Protein AF-A0A1D8UTG6-F1 (afdb_monomer_lite)

Structure (mmCIF, N/CA/C/O backbone):
data_AF-A0A1D8UTG6-F1
#
_entry.id   AF-A0A1D8UTG6-F1
#
loop_
_atom_site.group_PDB
_atom_site.id
_atom_site.type_symbol
_atom_site.label_atom_id
_atom_site.label_alt_id
_atom_site.label_comp_id
_atom_site.label_asym_id
_atom_site.label_entity_id
_atom_site.label_seq_id
_atom_site.pdbx_PDB_ins_code
_atom_site.Cartn_x
_atom_site.Cartn_y
_atom_site.Cartn_z
_atom_site.occupancy
_atom_site.B_iso_or_equiv
_atom_site.auth_seq_id
_atom_site.auth_comp_id
_atom_site.auth_asym_id
_atom_site.auth_atom_id
_atom_site.pdbx_PDB_model_num
ATOM 1 N N . MET A 1 1 ? -14.686 -3.106 -1.688 1.00 67.81 1 MET A N 1
ATOM 2 C CA . MET A 1 1 ? -13.964 -2.052 -0.936 1.00 67.81 1 MET A CA 1
ATOM 3 C C . MET A 1 1 ? -13.623 -0.913 -1.893 1.00 67.81 1 MET A C 1
ATOM 5 O O . MET A 1 1 ? -13.343 -1.204 -3.047 1.00 67.81 1 MET A O 1
ATOM 9 N N . THR A 1 2 ? -13.670 0.354 -1.466 1.00 86.75 2 THR A N 1
ATOM 10 C CA . THR A 1 2 ? -13.238 1.487 -2.310 1.00 86.75 2 THR A CA 1
ATOM 11 C C . THR A 1 2 ? -11.737 1.766 -2.134 1.00 86.75 2 THR A C 1
ATOM 13 O O . THR A 1 2 ? -11.214 1.535 -1.040 1.00 86.75 2 THR A O 1
ATOM 16 N N . PRO A 1 3 ? -11.033 2.312 -3.146 1.00 81.25 3 PRO A N 1
ATOM 17 C CA . PRO A 1 3 ? -9.609 2.658 -3.032 1.00 81.25 3 PRO A CA 1
ATOM 18 C C . PRO A 1 3 ? -9.300 3.621 -1.878 1.00 81.25 3 PRO A C 1
ATOM 20 O O . PRO A 1 3 ? -8.265 3.515 -1.226 1.00 81.25 3 PRO A O 1
ATOM 23 N N . THR A 1 4 ? -10.218 4.542 -1.578 1.00 87.31 4 THR A N 1
ATOM 24 C CA . THR A 1 4 ? -10.088 5.490 -0.463 1.00 87.31 4 THR A CA 1
ATOM 25 C C . THR A 1 4 ? -10.167 4.806 0.899 1.00 87.31 4 THR A C 1
ATOM 27 O O . THR A 1 4 ? -9.391 5.140 1.792 1.00 87.31 4 THR A O 1
ATOM 30 N N . ALA A 1 5 ? -11.087 3.850 1.064 1.00 88.62 5 ALA A N 1
ATOM 31 C CA . ALA A 1 5 ? -11.196 3.080 2.301 1.00 88.62 5 ALA A CA 1
ATOM 32 C C . ALA A 1 5 ? -9.944 2.220 2.513 1.00 88.62 5 ALA A C 1
ATOM 34 O O . ALA A 1 5 ? -9.373 2.239 3.596 1.00 88.62 5 ALA A O 1
ATOM 35 N N . PHE A 1 6 ? -9.465 1.567 1.451 1.00 89.19 6 PHE A N 1
ATOM 36 C CA . PHE A 1 6 ? -8.216 0.810 1.469 1.00 89.19 6 PHE A CA 1
ATOM 37 C C . PHE A 1 6 ? -7.016 1.663 1.884 1.00 89.19 6 PHE A C 1
ATOM 39 O O . PHE A 1 6 ? -6.291 1.296 2.801 1.00 89.19 6 PHE A O 1
ATOM 46 N N . ALA A 1 7 ? -6.833 2.823 1.243 1.00 91.38 7 ALA A N 1
ATOM 47 C CA . ALA A 1 7 ? -5.723 3.727 1.529 1.00 91.38 7 ALA A CA 1
ATOM 48 C C . ALA A 1 7 ? -5.700 4.149 3.005 1.00 91.38 7 ALA A C 1
ATOM 50 O O . ALA A 1 7 ? -4.646 4.122 3.639 1.00 91.38 7 ALA A O 1
ATOM 51 N N . ARG A 1 8 ? -6.875 4.479 3.561 1.00 92.50 8 ARG A N 1
ATOM 52 C CA . ARG A 1 8 ? -7.022 4.828 4.977 1.00 92.50 8 ARG A CA 1
ATOM 53 C C . ARG A 1 8 ? -6.610 3.674 5.888 1.00 92.50 8 ARG A C 1
ATOM 55 O O . ARG A 1 8 ? -5.921 3.918 6.872 1.00 92.50 8 ARG A O 1
ATOM 62 N N . GLU A 1 9 ? -7.000 2.454 5.541 1.00 91.75 9 GLU A N 1
ATOM 63 C CA . GLU A 1 9 ? -6.760 1.272 6.366 1.00 91.75 9 GLU A CA 1
ATOM 64 C C . GLU A 1 9 ? -5.284 0.862 6.404 1.00 91.75 9 GLU A C 1
ATOM 66 O O . GLU A 1 9 ? -4.761 0.514 7.458 1.00 91.75 9 GLU A O 1
ATOM 71 N N . ILE A 1 10 ? -4.571 0.995 5.282 1.00 91.88 10 ILE A N 1
ATOM 72 C CA . ILE A 1 10 ? -3.122 0.739 5.219 1.00 91.88 10 ILE A CA 1
ATOM 73 C C . ILE A 1 10 ? -2.271 1.962 5.619 1.00 91.88 10 ILE A C 1
ATOM 75 O O . ILE A 1 10 ? -1.044 1.922 5.517 1.00 91.88 10 ILE A O 1
ATOM 79 N N . GLY A 1 11 ? -2.903 3.060 6.052 1.00 92.69 11 GLY A N 1
ATOM 80 C CA . GLY A 1 11 ? -2.227 4.248 6.580 1.00 92.69 11 GLY A CA 1
ATOM 81 C C . GLY A 1 11 ? -1.546 5.138 5.534 1.00 92.69 11 GLY A C 1
ATOM 82 O O . GLY A 1 11 ? -0.568 5.814 5.854 1.00 92.69 11 GLY A O 1
ATOM 83 N N . VAL A 1 12 ? -2.035 5.164 4.290 1.00 93.06 12 VAL A N 1
ATOM 84 C CA . VAL A 1 12 ? -1.483 6.004 3.212 1.00 93.06 12 VAL A CA 1
ATOM 85 C C . VAL A 1 12 ? -2.539 6.911 2.581 1.00 93.06 12 VAL A C 1
ATOM 87 O O . VAL A 1 12 ? -3.743 6.761 2.774 1.00 93.06 12 VAL A O 1
ATOM 90 N N . SER A 1 13 ? -2.092 7.890 1.794 1.00 93.06 13 SER A N 1
ATOM 91 C CA . SER A 1 13 ? -3.014 8.761 1.064 1.00 93.06 13 SER A CA 1
ATOM 92 C C . SER A 1 13 ? -3.618 8.053 -0.154 1.00 93.06 13 SER A C 1
ATOM 94 O O . SER A 1 13 ? -2.960 7.244 -0.810 1.00 93.06 13 SER A O 1
ATOM 96 N N . HIS A 1 14 ? -4.843 8.425 -0.530 1.00 91.56 14 HIS A N 1
ATOM 97 C CA . HIS A 1 14 ? -5.460 7.960 -1.778 1.00 91.56 14 HIS A CA 1
ATOM 98 C C . HIS A 1 14 ? -4.587 8.267 -3.010 1.00 91.56 14 HIS A C 1
ATOM 100 O O . HIS A 1 14 ? -4.450 7.437 -3.905 1.00 91.56 14 HIS A O 1
ATOM 106 N N . ALA A 1 15 ? -3.934 9.436 -3.033 1.00 93.25 15 ALA A N 1
ATOM 107 C CA . ALA A 1 15 ? -3.018 9.815 -4.107 1.00 93.25 15 ALA A CA 1
ATOM 108 C C . ALA A 1 15 ? -1.804 8.875 -4.200 1.00 93.25 15 ALA A C 1
ATOM 110 O O . ALA A 1 15 ? -1.330 8.591 -5.297 1.00 93.25 15 ALA A O 1
ATOM 111 N N . THR A 1 16 ? -1.317 8.370 -3.064 1.00 91.81 16 THR A N 1
ATOM 112 C CA . THR A 1 16 ? -0.230 7.386 -3.010 1.00 91.81 16 THR A CA 1
ATOM 113 C C . THR A 1 16 ? -0.654 6.076 -3.668 1.00 91.81 16 THR A C 1
ATOM 115 O O . THR A 1 16 ? 0.045 5.603 -4.557 1.00 91.81 16 THR A O 1
ATOM 118 N N . VAL A 1 17 ? -1.828 5.544 -3.307 1.00 89.88 17 VAL A N 1
ATOM 119 C CA . VAL A 1 17 ? -2.370 4.322 -3.928 1.00 89.88 17 VAL A CA 1
ATOM 120 C C . VAL A 1 17 ? -2.578 4.516 -5.429 1.00 89.88 17 VAL A C 1
ATOM 122 O O . VAL A 1 17 ? -2.176 3.668 -6.217 1.00 89.88 17 VAL A O 1
ATOM 125 N N . SER A 1 18 ? -3.126 5.661 -5.848 1.00 90.00 18 SER A N 1
ATOM 126 C CA . SER A 1 18 ? -3.297 5.978 -7.271 1.00 90.00 18 SER A CA 1
ATOM 127 C C . SER A 1 18 ? -1.970 5.972 -8.036 1.00 90.00 18 SER A C 1
ATOM 129 O O . SER A 1 18 ? -1.925 5.490 -9.161 1.00 90.00 18 SER A O 1
ATOM 131 N N . ARG A 1 19 ? -0.875 6.466 -7.443 1.00 90.19 19 ARG A N 1
ATOM 132 C CA . ARG A 1 19 ? 0.451 6.426 -8.082 1.00 90.19 19 ARG A CA 1
ATOM 133 C C . ARG A 1 19 ? 1.018 5.013 -8.186 1.00 90.19 19 ARG A C 1
ATOM 135 O O . ARG A 1 19 ? 1.751 4.760 -9.134 1.00 90.19 19 ARG A O 1
ATOM 142 N N . TRP A 1 20 ? 0.709 4.129 -7.238 1.00 89.44 20 TRP A N 1
ATOM 143 C CA . TRP A 1 20 ? 1.086 2.715 -7.324 1.00 89.44 20 TRP A CA 1
ATOM 144 C C . TRP A 1 20 ? 0.334 2.016 -8.455 1.00 89.44 20 TRP A C 1
ATOM 146 O O . TRP A 1 20 ? 0.961 1.368 -9.280 1.00 89.44 20 TRP A O 1
ATOM 156 N N . LEU A 1 21 ? -0.983 2.225 -8.553 1.00 84.06 21 LEU A N 1
ATOM 157 C CA . LEU A 1 21 ? -1.810 1.668 -9.634 1.00 84.06 21 LEU A CA 1
ATOM 158 C C . LEU A 1 21 ? -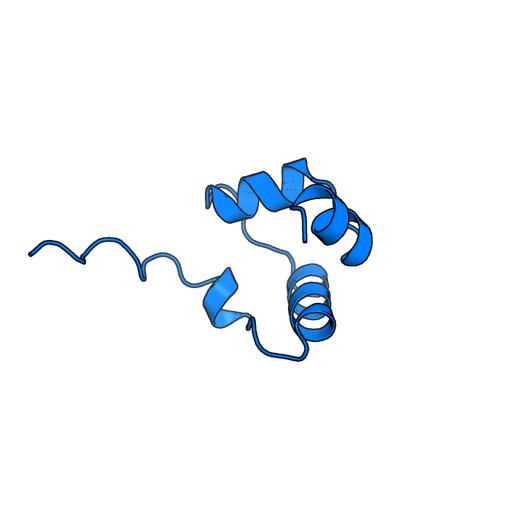1.382 2.174 -11.021 1.00 84.06 21 LEU A C 1
ATOM 160 O O . LEU A 1 21 ? -1.393 1.420 -11.988 1.00 84.06 21 LEU A O 1
ATOM 164 N N . ASP A 1 22 ? -0.957 3.436 -11.106 1.00 86.88 22 ASP A N 1
ATOM 165 C CA . ASP A 1 22 ? -0.415 4.034 -12.330 1.00 86.88 22 ASP A CA 1
ATOM 166 C C . ASP A 1 22 ? 1.053 3.643 -12.608 1.00 86.88 22 ASP A C 1
ATOM 168 O O . ASP A 1 22 ? 1.644 4.156 -13.560 1.00 86.88 22 ASP A O 1
ATOM 172 N N . ASN A 1 23 ? 1.678 2.812 -11.764 1.00 83.69 23 ASN A N 1
ATOM 173 C CA . ASN A 1 23 ? 3.108 2.468 -11.807 1.00 83.69 23 ASN A CA 1
ATOM 174 C C . ASN A 1 23 ? 4.058 3.686 -11.794 1.00 83.69 23 ASN A C 1
ATOM 176 O O . ASN A 1 23 ? 5.185 3.627 -12.279 1.00 83.69 23 ASN A O 1
ATOM 180 N N . LYS A 1 24 ? 3.623 4.824 -11.241 1.00 88.44 24 LYS A N 1
ATOM 181 C CA . LYS A 1 24 ? 4.431 6.057 -11.154 1.00 88.44 24 LYS A CA 1
ATOM 182 C C . LYS A 1 24 ? 5.433 6.024 -10.005 1.00 88.44 24 LYS A C 1
ATOM 184 O O . LYS A 1 24 ? 6.414 6.762 -10.022 1.00 88.44 24 LYS A O 1
ATOM 189 N N . THR A 1 25 ? 5.145 5.244 -8.968 1.00 89.94 25 THR A N 1
ATOM 190 C CA . THR A 1 25 ? 5.994 5.092 -7.781 1.00 89.94 25 THR A CA 1
ATOM 191 C C . THR A 1 25 ? 5.823 3.701 -7.201 1.00 89.94 25 THR A C 1
ATOM 193 O O . THR A 1 25 ? 4.723 3.158 -7.266 1.00 89.94 25 THR A O 1
ATOM 196 N N . HIS A 1 26 ? 6.855 3.199 -6.532 1.00 89.00 26 HIS A N 1
ATOM 197 C CA . HIS A 1 26 ? 6.802 1.930 -5.810 1.00 89.00 26 HIS A CA 1
ATOM 198 C C . HIS A 1 26 ? 6.373 2.119 -4.345 1.00 89.00 26 HIS A C 1
ATOM 200 O O . HIS A 1 26 ? 6.731 3.131 -3.725 1.00 89.00 26 HIS A O 1
ATOM 206 N N . PRO A 1 27 ? 5.608 1.180 -3.761 1.00 91.38 27 PRO A N 1
ATOM 207 C CA . PRO A 1 27 ? 5.319 1.183 -2.332 1.00 91.38 27 PRO A CA 1
ATOM 208 C C . PRO A 1 27 ? 6.595 0.962 -1.510 1.00 91.38 27 PRO A C 1
ATOM 210 O O . PRO A 1 27 ? 7.482 0.193 -1.872 1.00 91.38 27 PRO A O 1
ATOM 213 N N . SER A 1 28 ? 6.691 1.640 -0.365 1.00 91.75 28 SER A N 1
ATOM 214 C CA . SER A 1 28 ? 7.805 1.454 0.568 1.00 91.75 28 SER A CA 1
ATOM 215 C C . SER A 1 28 ? 7.694 0.109 1.308 1.00 91.75 28 SER A C 1
ATOM 217 O O . SER A 1 28 ? 6.595 -0.435 1.432 1.00 91.75 28 SER A O 1
ATOM 219 N N . PRO A 1 29 ? 8.784 -0.429 1.888 1.00 92.50 29 PRO A N 1
ATOM 220 C CA . PRO A 1 29 ? 8.722 -1.696 2.624 1.00 92.50 29 PRO A CA 1
ATOM 221 C C . PRO A 1 29 ? 7.675 -1.745 3.759 1.00 92.50 29 PRO A C 1
ATOM 223 O O . PRO A 1 29 ? 7.028 -2.781 3.922 1.00 92.50 29 PRO A O 1
ATOM 226 N N . PRO A 1 30 ? 7.443 -0.670 4.545 1.00 93.75 30 PRO A N 1
ATOM 227 C CA . PRO A 1 30 ? 6.325 -0.628 5.491 1.00 93.75 30 PRO A CA 1
ATOM 228 C C . PRO A 1 30 ? 4.949 -0.728 4.820 1.00 93.75 30 PRO A C 1
ATOM 230 O O . PRO A 1 30 ? 4.091 -1.448 5.321 1.00 93.75 30 PRO A O 1
ATOM 233 N N . ALA A 1 31 ? 4.753 -0.060 3.681 1.00 93.19 31 ALA A N 1
ATOM 234 C CA . ALA A 1 31 ? 3.494 -0.103 2.942 1.00 93.19 31 ALA A CA 1
ATOM 235 C C . ALA A 1 31 ? 3.217 -1.494 2.361 1.00 93.19 31 ALA A C 1
ATOM 237 O O . ALA A 1 31 ? 2.107 -1.994 2.488 1.00 93.19 31 ALA A O 1
ATOM 238 N N . ILE A 1 32 ? 4.234 -2.155 1.802 1.00 93.50 32 ILE A N 1
ATOM 239 C CA . ILE A 1 32 ? 4.123 -3.537 1.314 1.00 93.50 32 ILE A CA 1
ATOM 240 C C . ILE A 1 32 ? 3.664 -4.470 2.439 1.00 93.50 32 ILE A C 1
ATOM 242 O O . ILE A 1 32 ? 2.752 -5.270 2.247 1.00 93.50 32 ILE A O 1
ATOM 246 N N . ARG A 1 33 ? 4.248 -4.337 3.638 1.00 94.25 33 ARG A N 1
ATOM 247 C CA . ARG A 1 33 ? 3.825 -5.117 4.811 1.00 94.25 33 ARG A CA 1
ATOM 248 C C . ARG A 1 33 ? 2.379 -4.831 5.212 1.00 94.25 33 ARG A C 1
ATOM 250 O O . ARG A 1 33 ? 1.660 -5.774 5.522 1.00 94.25 33 ARG A O 1
ATOM 257 N N . ALA A 1 34 ? 1.954 -3.570 5.184 1.00 94.00 34 ALA A N 1
ATOM 258 C CA . ALA A 1 34 ? 0.577 -3.197 5.499 1.00 94.00 34 ALA A CA 1
ATOM 259 C C . ALA A 1 34 ? -0.421 -3.793 4.493 1.00 94.00 34 ALA A C 1
ATOM 261 O O . ALA A 1 34 ? -1.433 -4.357 4.898 1.00 94.00 34 ALA A O 1
ATOM 262 N N . VAL A 1 35 ? -0.107 -3.743 3.194 1.00 93.12 35 VAL A N 1
ATOM 263 C CA . VAL A 1 35 ? -0.932 -4.361 2.144 1.00 93.12 35 VAL A CA 1
ATOM 264 C C . VAL A 1 35 ? -0.995 -5.878 2.317 1.00 93.12 35 VAL A C 1
ATOM 266 O O . VAL A 1 35 ? -2.085 -6.446 2.295 1.00 93.12 35 VAL A O 1
ATOM 269 N N . PHE A 1 36 ? 0.143 -6.531 2.558 1.00 94.44 36 PHE A N 1
ATOM 270 C CA . PHE A 1 36 ? 0.202 -7.973 2.799 1.00 94.44 36 PHE A CA 1
ATOM 271 C C . PHE A 1 36 ? -0.650 -8.388 4.008 1.00 94.44 36 PHE A C 1
ATOM 273 O O . PHE A 1 36 ? -1.422 -9.336 3.925 1.00 94.44 36 PHE A O 1
ATOM 280 N N . GLN A 1 37 ? -0.563 -7.657 5.124 1.00 94.56 37 GLN A N 1
ATOM 281 C CA . GLN A 1 37 ? -1.366 -7.936 6.320 1.00 94.56 37 GLN A CA 1
ATOM 282 C C . GLN A 1 37 ? -2.859 -7.699 6.082 1.00 94.56 37 GLN A C 1
ATOM 284 O O . GLN A 1 37 ? -3.675 -8.542 6.442 1.00 94.56 37 GLN A O 1
ATOM 289 N N . PHE A 1 38 ? -3.215 -6.577 5.453 1.00 92.81 38 PHE A N 1
ATOM 290 C CA . PHE A 1 38 ? -4.606 -6.226 5.178 1.00 92.81 38 PHE A CA 1
ATOM 291 C C . PHE 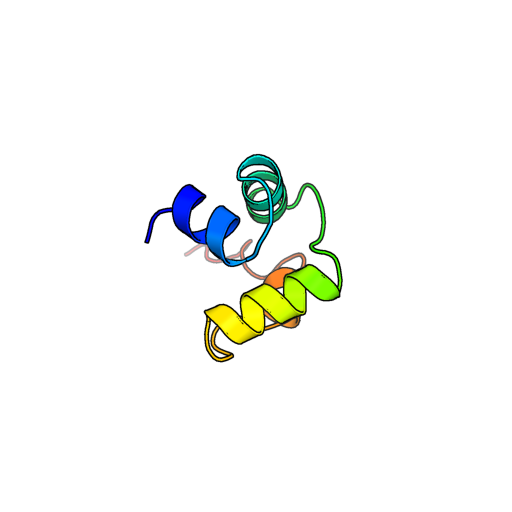A 1 38 ? -5.291 -7.239 4.250 1.00 92.81 38 PHE A C 1
ATOM 293 O O . PHE A 1 38 ? -6.458 -7.570 4.432 1.00 92.81 38 PHE A O 1
ATOM 300 N N . THR A 1 39 ? -4.549 -7.755 3.272 1.00 91.75 39 THR A N 1
ATOM 301 C CA . THR A 1 39 ? -5.032 -8.757 2.310 1.00 91.75 39 THR A CA 1
ATOM 302 C C . THR A 1 39 ? -4.843 -10.193 2.795 1.00 91.75 39 THR A C 1
ATOM 304 O O . THR A 1 39 ? -5.095 -11.132 2.049 1.00 91.75 39 THR A O 1
ATOM 307 N N . ASN A 1 40 ? -4.385 -10.387 4.037 1.00 92.75 40 ASN A N 1
ATOM 308 C CA . ASN A 1 40 ? -4.082 -11.700 4.604 1.00 92.75 40 ASN A CA 1
ATOM 309 C C . ASN A 1 40 ? -3.173 -12.562 3.699 1.00 92.75 40 ASN A C 1
ATOM 311 O O . ASN A 1 40 ? -3.345 -13.774 3.581 1.00 92.75 40 ASN A O 1
ATOM 315 N N . GLY A 1 41 ? -2.210 -11.916 3.040 1.00 91.94 41 GLY A N 1
ATOM 316 C CA . GLY A 1 41 ? -1.238 -12.544 2.153 1.00 91.94 41 GLY A CA 1
ATOM 317 C C . GLY A 1 41 ? -1.702 -12.804 0.721 1.00 91.94 41 GLY A C 1
ATOM 318 O O . GLY A 1 41 ? -0.922 -13.359 -0.047 1.00 91.94 41 GLY A O 1
ATOM 319 N N . GLU A 1 42 ? -2.916 -12.392 0.343 1.00 91.31 42 GLU A N 1
ATOM 320 C CA . GLU A 1 42 ? -3.404 -12.495 -1.040 1.00 91.31 42 GLU 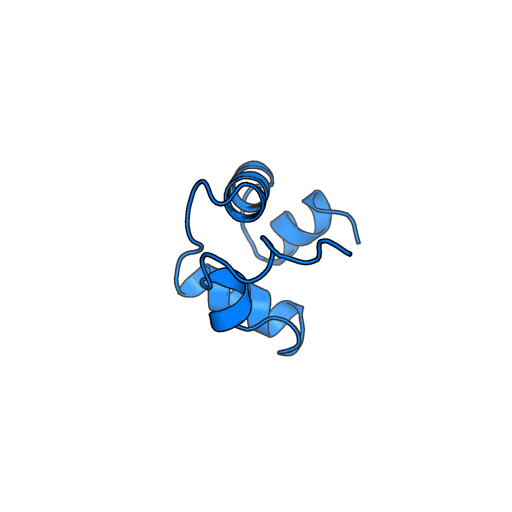A CA 1
ATOM 321 C C . GLU A 1 42 ? -2.608 -11.598 -2.000 1.00 91.31 42 GLU A C 1
ATOM 323 O O . GLU A 1 42 ? -2.365 -11.984 -3.139 1.00 91.31 42 GLU A O 1
ATOM 328 N N . VAL A 1 43 ? -2.153 -10.428 -1.533 1.00 89.06 43 VAL A N 1
ATOM 329 C CA . VAL A 1 43 ? -1.272 -9.533 -2.296 1.00 89.06 43 VAL A CA 1
ATOM 330 C C . VAL A 1 43 ? 0.126 -9.547 -1.692 1.00 89.06 43 VAL A C 1
ATOM 332 O O . VAL A 1 43 ? 0.328 -9.189 -0.527 1.00 89.06 43 VAL A O 1
ATOM 335 N N . THR A 1 44 ? 1.114 -9.926 -2.498 1.00 90.81 44 THR A N 1
ATOM 336 C CA . THR A 1 44 ? 2.513 -10.040 -2.086 1.00 90.81 44 THR A CA 1
ATOM 337 C C . THR A 1 44 ? 3.362 -8.864 -2.565 1.00 90.81 44 THR A C 1
ATOM 339 O O . THR A 1 44 ? 2.959 -8.042 -3.388 1.00 90.81 44 THR A O 1
ATOM 342 N N . ALA A 1 45 ? 4.593 -8.782 -2.050 1.00 88.31 45 ALA A N 1
ATOM 343 C CA . ALA A 1 45 ? 5.576 -7.815 -2.530 1.00 88.31 45 ALA A CA 1
ATOM 344 C C . ALA A 1 45 ? 5.861 -7.983 -4.028 1.00 88.31 45 ALA A C 1
ATOM 346 O O . ALA A 1 45 ? 6.074 -6.990 -4.714 1.00 88.31 45 ALA A O 1
ATOM 347 N N . SER A 1 46 ? 5.848 -9.223 -4.525 1.00 87.44 46 SER A N 1
ATOM 348 C CA . SER A 1 46 ? 6.030 -9.505 -5.942 1.00 87.44 46 SER A CA 1
ATOM 349 C C . SER A 1 46 ? 4.917 -8.854 -6.752 1.00 87.44 46 SER A C 1
ATOM 351 O O . SER A 1 46 ? 5.229 -8.100 -7.655 1.00 87.44 46 SER A O 1
ATOM 353 N N . ASP A 1 47 ? 3.649 -9.010 -6.377 1.00 84.75 47 ASP A N 1
ATOM 354 C CA . ASP A 1 47 ? 2.522 -8.409 -7.112 1.00 84.75 47 ASP A CA 1
ATOM 355 C C . ASP A 1 47 ? 2.590 -6.875 -7.176 1.00 84.75 47 ASP A C 1
ATOM 357 O O . ASP A 1 47 ? 2.192 -6.267 -8.166 1.00 84.75 47 ASP A O 1
ATOM 361 N N . LEU A 1 48 ? 3.125 -6.247 -6.125 1.00 83.75 48 LEU A N 1
ATOM 362 C CA . LEU A 1 48 ? 3.248 -4.791 -6.012 1.00 83.75 48 LEU A CA 1
ATOM 363 C C . LEU A 1 48 ? 4.492 -4.206 -6.692 1.00 83.75 48 LEU A C 1
ATOM 365 O O . LEU A 1 48 ? 4.517 -3.009 -6.967 1.00 83.75 48 LEU A O 1
ATOM 369 N N . LEU A 1 49 ? 5.536 -5.014 -6.885 1.00 83.56 49 LEU A N 1
ATOM 370 C CA . LEU A 1 49 ? 6.833 -4.579 -7.411 1.00 83.56 49 LEU A CA 1
ATOM 371 C C . LEU A 1 49 ? 7.139 -5.153 -8.797 1.00 83.56 49 LEU A C 1
ATOM 373 O O . LEU A 1 49 ? 8.135 -4.755 -9.401 1.00 83.56 49 LEU A O 1
ATOM 377 N N . ASN A 1 50 ? 6.333 -6.091 -9.304 1.00 72.69 50 ASN A N 1
ATOM 378 C CA . ASN A 1 50 ? 6.559 -6.671 -10.620 1.00 72.69 50 ASN A CA 1
ATOM 379 C C . ASN A 1 50 ? 6.152 -5.668 -11.704 1.00 72.69 50 ASN A C 1
ATOM 381 O O . ASN A 1 50 ? 4.997 -5.591 -12.129 1.00 72.69 50 ASN A O 1
ATOM 385 N N . GLU A 1 51 ? 7.130 -4.903 -12.173 1.00 62.28 51 GLU A N 1
ATOM 386 C CA . GLU A 1 51 ? 7.042 -4.144 -13.413 1.00 62.28 51 GLU A CA 1
ATOM 387 C C . GLU A 1 51 ? 6.899 -5.130 -14.595 1.00 62.28 51 GLU A C 1
ATOM 389 O O . GLU A 1 51 ? 7.896 -5.575 -15.155 1.00 62.28 51 GLU A O 1
ATOM 394 N N . GLY A 1 52 ? 5.669 -5.495 -14.995 1.00 53.22 52 GLY A N 1
ATOM 395 C CA . GLY A 1 52 ? 5.441 -6.014 -16.358 1.00 53.22 52 GLY A CA 1
ATOM 396 C C . GLY A 1 52 ? 4.563 -7.248 -16.607 1.00 53.22 52 GLY A C 1
ATOM 397 O O . GLY A 1 52 ? 4.619 -7.758 -17.722 1.00 53.22 52 GLY A O 1
ATOM 398 N N . VAL A 1 53 ? 3.715 -7.729 -15.689 1.00 48.31 53 VAL A N 1
ATOM 399 C CA . VAL A 1 53 ? 2.883 -8.937 -15.959 1.00 48.31 53 VAL A CA 1
ATOM 400 C C . VAL A 1 53 ? 1.508 -8.645 -16.595 1.00 48.31 53 VAL A C 1
ATOM 402 O O . VAL A 1 53 ? 0.673 -9.532 -16.685 1.00 48.31 53 VAL A O 1
ATOM 405 N N . VAL A 1 54 ? 1.251 -7.449 -17.147 1.00 50.28 54 VAL A N 1
ATOM 406 C CA . VAL A 1 54 ? 0.108 -7.276 -18.077 1.00 50.28 54 VAL A CA 1
ATOM 407 C C . VAL A 1 54 ? 0.398 -6.276 -19.207 1.00 50.28 54 VAL A C 1
ATOM 409 O O . VAL A 1 54 ? -0.208 -5.215 -19.331 1.00 50.28 54 VAL A O 1
ATOM 412 N N . A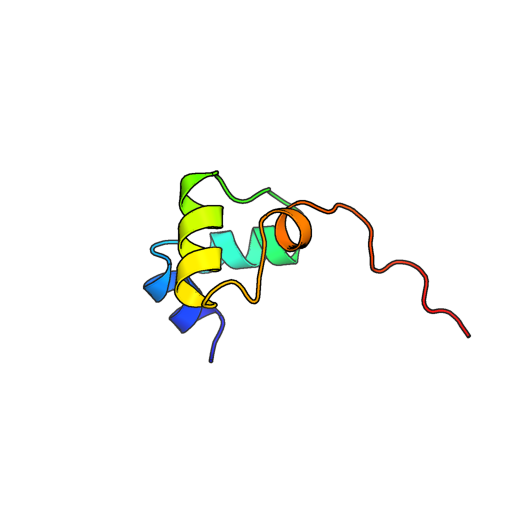RG A 1 55 ? 1.332 -6.624 -20.094 1.00 49.81 55 ARG A N 1
ATOM 413 C CA . ARG A 1 55 ? 1.243 -6.237 -21.512 1.00 49.81 55 ARG A CA 1
ATOM 414 C C . ARG A 1 55 ? 1.442 -7.491 -22.353 1.00 49.81 55 ARG A C 1
ATOM 416 O O . ARG A 1 55 ? 2.566 -7.803 -22.725 1.00 49.81 55 ARG A O 1
ATOM 423 N N . GLY A 1 56 ? 0.352 -8.212 -22.618 1.00 45.00 56 GLY A N 1
ATOM 424 C CA . GLY A 1 56 ? 0.399 -9.360 -23.523 1.00 45.00 56 GLY A CA 1
ATOM 425 C C . GLY A 1 56 ? -0.691 -10.419 -23.380 1.00 45.00 56 GLY A C 1
ATOM 426 O O . GLY A 1 56 ? -0.393 -11.573 -23.645 1.00 45.00 56 GLY A O 1
ATOM 427 N N . GLU A 1 57 ? -1.929 -10.079 -23.013 1.00 44.91 57 GLU A N 1
ATOM 428 C CA . GLU A 1 57 ? -3.070 -10.803 -23.593 1.00 44.91 57 GLU A CA 1
ATOM 429 C C . GLU A 1 57 ? -3.510 -10.007 -24.823 1.00 44.91 57 GLU A C 1
ATOM 431 O O . GLU A 1 57 ? -4.224 -9.009 -24.734 1.00 44.91 57 GLU A O 1
ATOM 436 N N . ALA A 1 58 ? -2.996 -10.413 -25.979 1.00 43.56 58 ALA A N 1
ATOM 437 C CA . ALA A 1 58 ? -3.610 -10.143 -27.264 1.00 43.56 58 ALA A CA 1
ATOM 438 C C . ALA A 1 58 ? -3.788 -11.506 -27.939 1.00 43.56 58 ALA A C 1
ATOM 440 O O . ALA A 1 58 ? -2.799 -12.202 -28.160 1.00 43.56 58 ALA A O 1
ATOM 441 N N . ALA A 1 59 ? -5.069 -11.841 -28.111 1.00 39.16 59 ALA A N 1
ATOM 442 C CA . ALA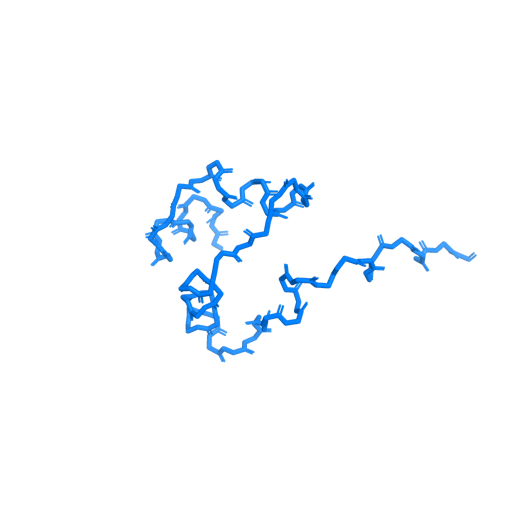 A 1 59 ? -5.707 -12.826 -28.988 1.00 39.16 59 ALA A CA 1
ATOM 443 C C . ALA A 1 59 ? -4.823 -13.641 -29.947 1.00 39.16 59 ALA A C 1
ATOM 445 O O . ALA A 1 59 ? -4.021 -13.033 -30.691 1.00 39.16 59 ALA A O 1
#

pLDDT: mean 83.21, std 15.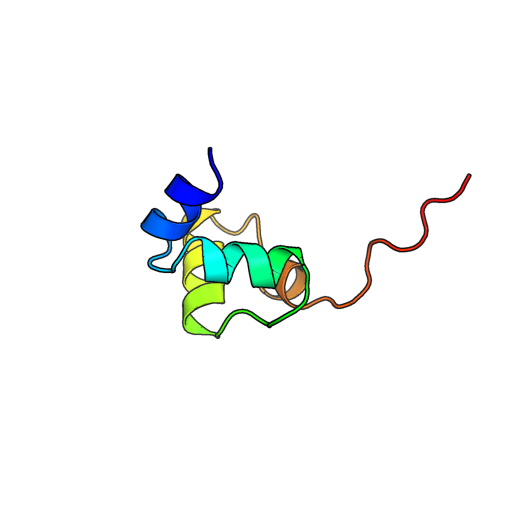64, range [39.16, 94.56]

Sequence (59 aa):
MTPTAFAREIGVSHATVSRWLDNKTHPSPPAIRAVFQFTNGEVTASDLLNEGVVRGEAA

Organism: NCBI:txid153496

Radius of gyration: 12.14 Å; chains: 1; bounding box: 23×23×36 Å

Foldseek 3Di:
DDLCVVCVQLVHHSVVSVCLVVVVDADDPSSQVSVCVVVVNPDHSCNSPVPDPPDDPDD

Secondary structure (DSSP, 8-state):
--HHHHHHHTT--HHHHHHHHTTSSPPPHHHHHHHHHHTTTSS-HHHHH-TTTTS----

InterPro domains:
  IPR001387 Cro/C1-type, helix-turn-helix domain [PS50943] (1-48)
  IPR001387 Cro/C1-type, helix-turn-helix domain [cd00093] (1-48)
  IPR010982 Lambda repressor-like, DNA-binding domain superfamily [G3DSA:1.10.260.40] (1-53)
  IPR010982 Lambda repressor-like, DNA-binding domain superfamily [SSF47413] (1-40)
  IPR031856 Bacterial antitoxin YdaS-like [PF15943] (4-49)